Protein AF-A0A8E2EPS5-F1 (afdb_monomer)

Radius of gyration: 20.45 Å; Cα contacts (8 Å, |Δi|>4): 78; chains: 1; bounding box: 43×30×55 Å

Structure (mmCIF, N/CA/C/O backbone):
data_AF-A0A8E2EPS5-F1
#
_entry.id   AF-A0A8E2EPS5-F1
#
loop_
_atom_site.group_PDB
_atom_site.id
_atom_site.type_symbol
_atom_site.label_atom_id
_atom_site.label_alt_id
_atom_site.label_comp_id
_atom_site.label_asym_id
_atom_site.label_entity_id
_atom_site.label_seq_id
_atom_site.pdbx_PDB_ins_code
_atom_site.Cartn_x
_atom_site.Cartn_y
_atom_site.Cartn_z
_atom_site.occupancy
_atom_site.B_iso_or_equiv
_atom_site.auth_seq_id
_atom_site.auth_comp_id
_atom_site.auth_asym_id
_atom_site.auth_atom_id
_atom_site.pdbx_PDB_model_num
ATOM 1 N N . MET A 1 1 ? 17.986 17.400 -24.187 1.00 50.91 1 MET A N 1
ATOM 2 C CA . MET A 1 1 ? 16.789 18.137 -23.723 1.00 50.91 1 MET A CA 1
ATOM 3 C C . MET A 1 1 ? 15.724 17.122 -23.335 1.00 50.91 1 MET A C 1
ATOM 5 O O . MET A 1 1 ? 15.529 16.197 -24.120 1.00 50.91 1 MET A O 1
ATOM 9 N N . PRO A 1 2 ? 15.083 17.233 -22.156 1.00 65.06 2 PRO A N 1
ATOM 10 C CA . PRO A 1 2 ? 13.997 16.338 -21.763 1.00 65.06 2 PRO A CA 1
ATOM 11 C C . PRO A 1 2 ? 12.878 16.393 -22.803 1.00 65.06 2 PRO A C 1
ATOM 13 O O . PRO A 1 2 ? 12.340 17.463 -23.082 1.00 65.06 2 PRO A O 1
ATOM 16 N N . ASN A 1 3 ? 12.541 15.255 -23.403 1.00 84.69 3 ASN A N 1
ATOM 17 C CA . ASN A 1 3 ? 11.381 15.183 -24.284 1.00 84.69 3 ASN A CA 1
ATOM 18 C C . ASN A 1 3 ? 10.102 15.330 -23.437 1.00 84.69 3 ASN A C 1
ATOM 20 O O . ASN A 1 3 ? 10.069 14.858 -22.299 1.00 84.69 3 ASN A O 1
ATOM 24 N N . LYS A 1 4 ? 9.032 15.929 -23.976 1.00 86.25 4 LYS A N 1
ATOM 25 C CA . LYS A 1 4 ? 7.752 16.098 -23.252 1.00 86.25 4 LYS A CA 1
ATOM 26 C C . LYS A 1 4 ? 7.236 14.772 -22.685 1.00 86.25 4 LYS A C 1
ATOM 28 O O . LYS A 1 4 ? 6.757 14.731 -21.558 1.00 86.25 4 LYS 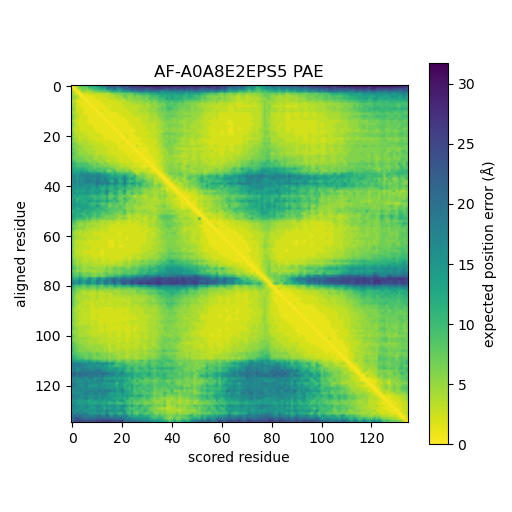A O 1
ATOM 33 N N . LEU A 1 5 ? 7.414 13.686 -23.441 1.00 85.38 5 LEU A N 1
ATOM 34 C CA . LEU A 1 5 ? 7.060 12.328 -23.025 1.00 85.38 5 LEU A CA 1
ATOM 35 C C . LEU A 1 5 ? 7.804 11.887 -21.751 1.00 85.38 5 LEU A C 1
ATOM 37 O O . LEU A 1 5 ? 7.205 11.302 -20.858 1.00 85.38 5 LEU A O 1
ATOM 41 N N . MET A 1 6 ? 9.098 12.200 -21.658 1.00 84.25 6 MET A N 1
ATOM 42 C CA . MET A 1 6 ? 9.947 11.841 -20.519 1.00 84.25 6 MET A CA 1
ATOM 43 C C . MET A 1 6 ? 9.520 12.590 -19.253 1.00 84.25 6 MET A C 1
ATOM 45 O O . MET A 1 6 ? 9.499 12.012 -18.172 1.00 84.25 6 MET A O 1
ATOM 49 N N . LEU A 1 7 ? 9.135 13.863 -19.398 1.00 88.00 7 LEU A N 1
ATOM 50 C CA . LEU A 1 7 ? 8.665 14.693 -18.289 1.00 88.00 7 LEU A CA 1
ATOM 51 C C . LEU A 1 7 ? 7.311 14.209 -17.755 1.00 88.00 7 LEU A C 1
ATOM 53 O O . LEU A 1 7 ? 7.140 14.117 -16.543 1.00 88.00 7 LEU A O 1
ATOM 57 N N . VAL A 1 8 ? 6.377 13.851 -18.644 1.00 91.12 8 VAL A N 1
ATOM 58 C CA . VAL A 1 8 ? 5.082 13.272 -18.247 1.00 91.12 8 VAL A CA 1
ATOM 59 C C . VAL A 1 8 ? 5.281 11.931 -17.549 1.00 91.12 8 VAL A C 1
ATOM 61 O O . VAL A 1 8 ? 4.743 11.740 -16.465 1.00 91.12 8 VAL A O 1
ATOM 64 N N . PHE A 1 9 ? 6.090 11.034 -18.123 1.00 89.12 9 PHE A N 1
ATOM 65 C CA . PHE A 1 9 ? 6.373 9.735 -17.514 1.00 89.12 9 PHE A CA 1
ATOM 66 C C . PHE A 1 9 ? 6.948 9.892 -16.103 1.00 89.12 9 PHE A C 1
ATOM 68 O O . PHE A 1 9 ? 6.416 9.313 -15.162 1.00 89.12 9 PHE A O 1
ATOM 75 N N . PHE A 1 10 ? 7.980 10.725 -15.941 1.00 89.25 10 PHE A N 1
ATOM 76 C CA . PHE A 1 10 ? 8.589 10.963 -14.633 1.00 89.25 10 PHE A CA 1
ATOM 77 C C . PHE A 1 10 ? 7.606 11.602 -13.644 1.00 89.25 10 PHE A C 1
ATOM 79 O O . PHE A 1 10 ? 7.553 11.200 -12.487 1.00 89.25 10 PHE A O 1
ATOM 86 N N . GLY A 1 11 ? 6.793 12.566 -14.090 1.00 92.44 11 GLY A N 1
ATOM 87 C CA . GLY A 1 11 ? 5.776 13.194 -13.245 1.00 92.44 11 GLY A CA 1
ATOM 88 C C . GLY A 1 11 ? 4.720 12.201 -12.755 1.00 92.44 11 GLY A C 1
ATOM 89 O O . GLY A 1 11 ? 4.377 12.201 -11.574 1.00 92.44 11 GLY A O 1
ATOM 90 N N . THR A 1 12 ? 4.229 11.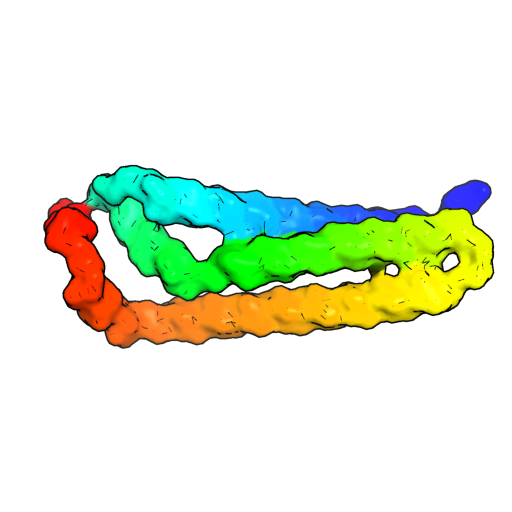322 -13.631 1.00 93.25 12 THR A N 1
ATOM 91 C CA . THR A 1 12 ? 3.267 10.277 -13.253 1.00 93.25 12 THR A CA 1
ATOM 92 C C . THR A 1 12 ? 3.894 9.220 -12.346 1.00 93.25 12 THR A C 1
ATOM 94 O O . THR A 1 12 ? 3.264 8.801 -11.380 1.00 93.25 12 THR A O 1
ATOM 97 N N . ASP A 1 13 ? 5.134 8.818 -12.611 1.00 92.50 13 ASP A N 1
ATOM 98 C CA . ASP A 1 13 ? 5.852 7.842 -11.789 1.00 92.50 13 ASP A CA 1
ATOM 99 C C . ASP A 1 13 ? 6.176 8.401 -10.390 1.00 92.50 13 ASP A C 1
ATOM 101 O O . ASP A 1 13 ? 6.028 7.715 -9.380 1.00 92.50 13 ASP A O 1
ATOM 105 N N . PHE A 1 14 ? 6.495 9.695 -10.299 1.00 94.44 14 PHE A N 1
ATOM 106 C CA . PHE A 1 14 ? 6.631 10.388 -9.021 1.00 94.44 14 PHE A CA 1
ATOM 107 C C . PHE A 1 14 ? 5.304 10.448 -8.251 1.00 94.44 14 PHE A C 1
ATOM 109 O O . PHE A 1 14 ? 5.276 10.156 -7.057 1.00 94.44 14 PHE A 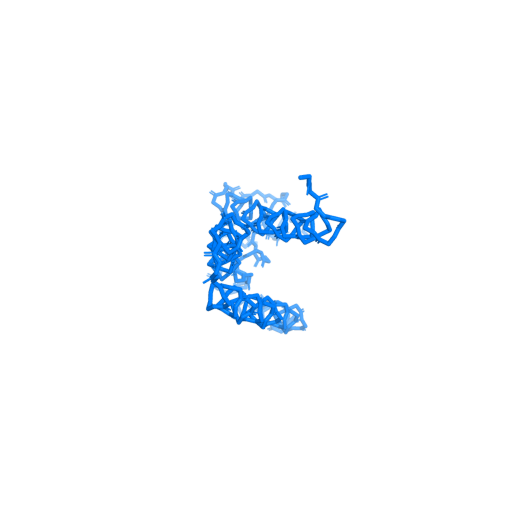O 1
ATOM 116 N N . LEU A 1 15 ? 4.187 10.761 -8.920 1.00 96.31 15 LEU A N 1
ATOM 117 C CA . LEU A 1 15 ? 2.857 10.709 -8.297 1.00 96.31 15 LEU A CA 1
ATOM 118 C C . LEU A 1 15 ? 2.525 9.301 -7.785 1.00 96.31 15 LEU A C 1
ATOM 120 O O . LEU A 1 15 ? 1.993 9.158 -6.684 1.00 96.31 15 LEU A O 1
ATOM 124 N N . PHE A 1 16 ? 2.883 8.266 -8.545 1.00 94.62 16 PHE A N 1
ATOM 125 C CA . PHE A 1 16 ? 2.735 6.877 -8.121 1.00 94.62 16 PHE A CA 1
ATOM 126 C C . PHE A 1 16 ? 3.548 6.581 -6.849 1.00 94.62 16 PHE A C 1
ATOM 128 O O . PHE A 1 16 ? 3.010 6.013 -5.897 1.00 94.62 16 PHE A O 1
ATOM 135 N N . ALA A 1 17 ? 4.794 7.056 -6.763 1.00 95.69 17 ALA A N 1
ATOM 136 C CA . ALA A 1 17 ? 5.598 6.956 -5.544 1.00 95.69 17 ALA A CA 1
ATOM 137 C C . ALA A 1 17 ? 4.985 7.729 -4.359 1.00 95.69 17 ALA A C 1
ATOM 139 O O . ALA A 1 17 ? 4.978 7.221 -3.235 1.00 95.69 17 ALA A O 1
ATOM 140 N N . CYS A 1 18 ? 4.406 8.914 -4.588 1.00 96.88 18 CYS A N 1
ATOM 141 C CA . CYS A 1 18 ? 3.670 9.651 -3.554 1.00 96.88 18 CYS A CA 1
ATOM 142 C C . CYS A 1 18 ? 2.484 8.842 -3.008 1.00 96.88 18 CYS A C 1
ATOM 144 O O . CYS A 1 18 ? 2.266 8.832 -1.795 1.00 96.88 18 CYS A O 1
ATOM 146 N N . CYS A 1 19 ? 1.752 8.117 -3.860 1.00 95.00 19 CYS A N 1
ATOM 147 C CA . CYS A 1 19 ? 0.707 7.194 -3.408 1.00 95.00 19 CYS A CA 1
ATOM 148 C C . CYS A 1 19 ? 1.275 6.067 -2.530 1.00 95.00 19 CYS A C 1
ATOM 150 O O . CYS A 1 19 ? 0.675 5.732 -1.509 1.00 95.00 19 CYS A O 1
ATOM 152 N N . GLY A 1 20 ? 2.452 5.530 -2.868 1.00 94.19 20 GLY A N 1
ATOM 153 C CA . GLY A 1 20 ? 3.192 4.608 -1.997 1.00 94.19 20 GLY A CA 1
ATOM 154 C C . GLY A 1 20 ? 3.512 5.224 -0.632 1.00 94.19 20 GLY A C 1
ATOM 155 O O . GLY A 1 20 ? 3.295 4.596 0.404 1.00 94.19 20 GLY A O 1
ATOM 156 N N . GLY A 1 21 ? 3.935 6.490 -0.611 1.00 94.69 21 GLY A N 1
ATOM 157 C CA . GLY A 1 21 ? 4.157 7.249 0.623 1.00 94.69 21 GLY A CA 1
ATOM 158 C C . GLY A 1 21 ? 2.901 7.372 1.488 1.00 94.69 21 GLY A C 1
ATOM 159 O O . GLY A 1 21 ? 2.971 7.162 2.697 1.00 94.69 21 GLY A O 1
ATOM 160 N N . LEU A 1 22 ? 1.742 7.636 0.877 1.00 94.81 22 LEU A N 1
ATOM 161 C CA . LEU A 1 22 ? 0.458 7.673 1.585 1.00 94.81 22 LEU A CA 1
ATOM 162 C C . LEU A 1 22 ? 0.082 6.304 2.173 1.00 94.81 22 LEU A C 1
ATOM 164 O O . LEU A 1 22 ? -0.395 6.246 3.305 1.00 94.81 22 LEU A O 1
ATOM 168 N N . LEU A 1 23 ? 0.327 5.209 1.444 1.00 92.38 23 LEU A N 1
ATOM 169 C CA . LEU A 1 23 ? 0.063 3.851 1.931 1.00 92.38 23 LEU A CA 1
ATOM 170 C C . LEU A 1 23 ? 0.913 3.505 3.163 1.00 92.38 23 LEU A C 1
ATOM 172 O O . LEU A 1 23 ? 0.373 2.991 4.146 1.00 92.38 23 LEU A O 1
ATOM 176 N N . ILE A 1 24 ? 2.216 3.814 3.142 1.00 93.38 24 ILE A N 1
ATOM 177 C CA . ILE A 1 24 ? 3.086 3.622 4.317 1.00 93.38 24 ILE A CA 1
ATOM 178 C C . ILE A 1 24 ? 2.647 4.536 5.456 1.00 93.38 24 ILE A C 1
ATOM 180 O O . ILE A 1 24 ? 2.484 4.063 6.578 1.00 93.38 24 ILE A O 1
ATOM 184 N N . GLY A 1 25 ? 2.422 5.822 5.175 1.00 91.81 25 GLY A N 1
ATOM 185 C CA . GLY A 1 25 ? 2.022 6.804 6.180 1.00 91.81 25 GLY A CA 1
ATOM 186 C C . GLY A 1 25 ? 0.760 6.375 6.922 1.00 91.81 25 GLY A C 1
ATOM 187 O O . GLY A 1 25 ? 0.753 6.330 8.150 1.00 91.81 25 GLY A O 1
ATOM 188 N N . PHE A 1 2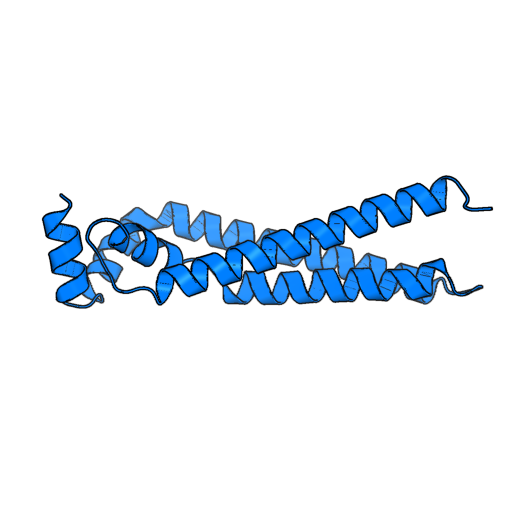6 ? -0.273 5.961 6.188 1.00 89.00 26 PHE A N 1
ATOM 189 C CA . PHE A 1 26 ? -1.491 5.424 6.786 1.00 89.00 26 PHE A CA 1
ATOM 190 C C . PHE A 1 26 ? -1.225 4.151 7.600 1.00 89.00 26 PHE A C 1
ATOM 192 O O . PHE A 1 26 ? -1.691 4.056 8.733 1.00 89.00 26 PHE A O 1
ATOM 199 N N . SER A 1 27 ? -0.461 3.197 7.058 1.00 88.69 27 SER A N 1
ATOM 200 C CA . SER A 1 27 ? -0.199 1.913 7.727 1.00 88.69 27 SER A CA 1
ATOM 201 C C . SER A 1 27 ? 0.547 2.100 9.055 1.00 88.69 27 SER A C 1
ATOM 203 O O . SER A 1 27 ? 0.125 1.549 10.068 1.00 88.69 27 SER A O 1
ATOM 205 N N . LEU A 1 28 ? 1.583 2.944 9.082 1.00 88.50 28 LEU A N 1
ATOM 206 C CA . LEU A 1 28 ? 2.359 3.246 10.291 1.00 88.50 28 LEU A CA 1
ATOM 207 C C . LEU A 1 28 ? 1.557 4.064 11.314 1.00 88.50 28 LEU A C 1
ATOM 209 O O . LEU A 1 28 ? 1.630 3.817 12.520 1.00 88.50 28 LEU A O 1
ATOM 213 N N . MET A 1 29 ? 0.764 5.039 10.856 1.00 88.38 29 MET A N 1
ATOM 214 C CA . MET A 1 29 ? -0.103 5.812 11.751 1.00 88.38 29 MET A CA 1
ATOM 215 C C . MET A 1 29 ? -1.190 4.928 12.374 1.00 88.38 29 MET A C 1
ATOM 217 O O . MET A 1 29 ? -1.454 5.025 13.569 1.00 88.38 29 MET A O 1
ATOM 221 N N . ALA A 1 30 ? -1.785 4.028 11.594 1.00 85.44 30 ALA A N 1
ATOM 222 C CA . ALA A 1 30 ? -2.764 3.065 12.082 1.00 85.44 30 ALA A CA 1
ATOM 223 C C . ALA A 1 30 ? -2.155 2.072 13.085 1.00 85.44 30 ALA A C 1
ATOM 225 O O . ALA A 1 30 ? -2.751 1.820 14.132 1.00 85.44 30 ALA A O 1
ATOM 226 N N . GLU A 1 31 ? -0.958 1.555 12.804 1.00 85.19 31 GLU A N 1
ATOM 227 C CA . GLU A 1 31 ? -0.234 0.649 13.699 1.00 85.19 31 GLU A CA 1
ATOM 228 C C . GLU A 1 31 ? 0.131 1.339 15.022 1.00 85.19 31 GLU A C 1
ATOM 230 O O . GLU A 1 31 ? -0.147 0.815 16.101 1.00 85.19 31 GLU A O 1
ATOM 235 N N . SER A 1 32 ? 0.643 2.573 14.971 1.00 84.38 32 SER A N 1
ATOM 236 C CA . SER A 1 32 ? 0.923 3.344 16.191 1.00 84.38 32 SER A CA 1
ATOM 237 C C . SER A 1 32 ? -0.345 3.651 17.003 1.00 84.38 32 SER A C 1
ATOM 239 O O . SER A 1 32 ? -0.320 3.564 18.232 1.00 84.38 32 SER A O 1
ATOM 241 N N . ALA A 1 33 ? -1.480 3.918 16.347 1.00 82.62 33 ALA A N 1
ATOM 242 C CA . ALA A 1 33 ? -2.770 4.102 17.016 1.00 82.62 33 ALA A CA 1
ATOM 243 C C . ALA A 1 33 ? -3.295 2.813 17.681 1.00 82.62 33 ALA A C 1
ATOM 245 O O . ALA A 1 33 ? -3.965 2.892 18.716 1.00 82.62 33 ALA A O 1
ATOM 246 N N . MET A 1 34 ? -2.980 1.637 17.124 1.00 78.31 34 MET A N 1
ATOM 247 C CA . MET A 1 34 ? -3.309 0.335 17.720 1.00 78.31 34 MET A CA 1
ATOM 248 C C . MET A 1 34 ? -2.476 0.015 18.964 1.00 78.31 34 MET A C 1
ATOM 250 O O . MET A 1 34 ? -2.982 -0.641 19.872 1.00 78.31 34 MET A O 1
ATOM 254 N N . HIS A 1 35 ? -1.224 0.473 19.019 1.00 78.56 35 HIS A N 1
ATOM 255 C CA . HIS A 1 35 ? -0.339 0.265 20.170 1.00 78.56 35 HIS A CA 1
ATOM 256 C C . HIS A 1 35 ? -0.505 1.307 21.285 1.00 78.56 35 HIS A C 1
ATOM 258 O O . HIS A 1 35 ? 0.030 1.125 22.379 1.00 78.56 35 HIS A O 1
ATOM 264 N N . ALA A 1 36 ? -1.244 2.391 21.038 1.00 78.62 36 ALA A N 1
ATOM 265 C CA . ALA A 1 36 ? -1.553 3.385 22.058 1.00 78.62 36 ALA A CA 1
ATOM 266 C C . ALA A 1 36 ? -2.476 2.810 23.150 1.00 78.62 36 ALA A C 1
ATOM 268 O O . ALA A 1 36 ? -3.361 2.001 22.869 1.00 78.62 36 ALA A O 1
ATOM 269 N N . SER A 1 37 ? -2.318 3.272 24.394 1.00 76.75 37 SER A N 1
ATOM 270 C CA . SER A 1 37 ? -3.162 2.832 25.511 1.00 76.75 37 SER A CA 1
ATOM 271 C C . SER A 1 37 ? -4.657 3.036 25.207 1.00 76.75 37 SER A C 1
ATOM 273 O O . SER A 1 37 ? -5.043 4.119 24.742 1.00 76.75 37 SER A O 1
ATOM 275 N N . PRO A 1 38 ? -5.511 2.025 25.460 1.00 74.69 38 PRO A N 1
ATOM 276 C CA . PRO A 1 38 ? -6.936 2.122 25.183 1.00 74.69 38 PRO A CA 1
ATOM 277 C C . PRO A 1 38 ? -7.591 3.128 26.137 1.00 74.69 38 PRO A C 1
ATOM 279 O O . PRO A 1 38 ? -7.415 3.085 27.352 1.00 74.69 38 PRO A O 1
ATOM 282 N N . THR A 1 39 ? -8.356 4.049 25.567 1.00 79.06 39 THR A N 1
ATOM 283 C CA . THR A 1 39 ? -9.132 5.097 26.236 1.00 79.06 39 THR A CA 1
ATOM 284 C C . THR A 1 39 ? -10.537 5.131 25.636 1.00 79.06 39 THR A C 1
ATOM 286 O O . THR A 1 39 ? -10.756 4.687 24.508 1.00 79.06 39 THR A O 1
ATOM 289 N N . ILE A 1 40 ? -11.505 5.721 26.342 1.00 73.44 40 ILE A N 1
ATOM 290 C CA . ILE A 1 40 ? -12.896 5.857 25.862 1.00 73.44 40 ILE A CA 1
ATOM 291 C C . ILE A 1 40 ? -12.945 6.527 24.466 1.00 73.44 40 ILE A C 1
ATOM 293 O O . ILE A 1 40 ? -13.759 6.178 23.605 1.00 73.44 40 ILE A O 1
ATOM 297 N N . ALA A 1 41 ? -12.023 7.453 24.183 1.00 75.06 41 ALA A N 1
ATOM 298 C CA . ALA A 1 41 ? -11.953 8.146 22.900 1.00 75.06 41 ALA A CA 1
ATOM 299 C C . ALA A 1 41 ? -11.517 7.226 21.741 1.00 75.06 41 ALA A C 1
ATOM 301 O O . ALA A 1 41 ? -12.167 7.238 20.693 1.00 75.06 41 ALA A O 1
ATOM 302 N N . ASN A 1 42 ? -10.483 6.396 21.929 1.00 78.81 42 ASN A N 1
ATOM 303 C CA . ASN A 1 42 ? -9.815 5.654 20.846 1.00 78.81 42 ASN A CA 1
ATOM 304 C C . ASN A 1 42 ? -10.208 4.164 20.742 1.00 78.81 42 ASN A C 1
ATOM 306 O O . ASN A 1 42 ? -9.946 3.544 19.713 1.00 78.81 42 ASN A O 1
ATOM 310 N N . VAL A 1 43 ? -10.876 3.594 21.752 1.00 78.06 43 VAL A N 1
ATOM 311 C CA . VAL A 1 43 ? -11.117 2.142 21.842 1.00 78.06 43 VAL A CA 1
ATOM 312 C C . VAL A 1 43 ? -11.919 1.578 20.656 1.00 78.06 43 VAL A C 1
ATOM 314 O O . VAL A 1 43 ? -11.601 0.514 20.131 1.00 78.06 43 VAL A O 1
ATOM 317 N N . ALA A 1 44 ? -12.906 2.327 20.153 1.00 75.25 44 ALA A N 1
ATOM 318 C CA . ALA A 1 44 ? -13.688 1.931 18.978 1.00 75.25 44 ALA A CA 1
ATOM 319 C C . ALA A 1 44 ? -12.852 1.956 17.686 1.00 75.25 44 ALA A C 1
ATOM 321 O O . ALA A 1 44 ? -12.988 1.080 16.835 1.00 75.25 44 ALA A O 1
ATOM 322 N N . GLN A 1 45 ? -11.956 2.938 17.551 1.00 77.19 45 GLN A N 1
ATOM 323 C CA . GLN A 1 45 ? -11.060 3.046 16.402 1.00 77.19 45 GLN A CA 1
ATOM 324 C C . GLN A 1 45 ? -10.036 1.907 16.405 1.00 77.19 45 GLN A C 1
ATOM 326 O O . GLN A 1 45 ? -9.800 1.305 15.362 1.00 77.19 45 GLN A O 1
ATOM 331 N N . GLN A 1 46 ? -9.480 1.558 17.568 1.00 79.12 46 GLN A N 1
ATOM 332 C CA . GLN A 1 46 ? -8.552 0.431 17.701 1.00 79.12 46 GLN A CA 1
ATOM 333 C C . GLN A 1 46 ? -9.196 -0.899 17.289 1.00 79.12 46 GLN A C 1
ATOM 335 O O . GLN A 1 46 ? -8.574 -1.679 16.570 1.00 79.12 46 GLN A O 1
ATOM 340 N N . LEU A 1 47 ? -10.455 -1.134 17.675 1.00 76.00 47 LEU A N 1
ATOM 341 C CA . LEU A 1 47 ? -11.188 -2.352 17.314 1.00 76.00 47 LEU A CA 1
ATOM 342 C C . LEU A 1 47 ? -11.416 -2.487 15.797 1.00 76.00 47 LEU A C 1
ATOM 344 O O . LEU A 1 47 ? -11.383 -3.593 15.257 1.00 76.00 47 LEU A O 1
ATOM 348 N N . LEU A 1 48 ? -11.643 -1.367 15.105 1.00 78.00 48 LEU A N 1
ATOM 349 C CA . LEU A 1 48 ? -11.789 -1.340 13.647 1.00 78.00 48 LEU A CA 1
ATOM 350 C C . LEU A 1 48 ? -10.435 -1.493 12.943 1.00 78.00 48 LEU A C 1
ATOM 352 O O . LEU A 1 48 ? -10.319 -2.279 12.006 1.00 78.00 48 LEU A O 1
ATOM 356 N N . LEU A 1 49 ? -9.397 -0.800 13.424 1.00 80.12 49 LEU A N 1
ATOM 357 C CA . LEU A 1 49 ? -8.045 -0.867 12.859 1.00 80.12 49 LEU A CA 1
ATOM 358 C C . LEU A 1 49 ? -7.437 -2.273 12.947 1.00 80.12 49 LEU A C 1
ATOM 360 O O . LEU A 1 49 ? -6.749 -2.681 12.014 1.00 80.12 49 LEU A O 1
ATOM 364 N N . LYS A 1 50 ? -7.757 -3.049 13.993 1.00 76.38 50 LYS A N 1
ATOM 365 C CA . LYS A 1 50 ? -7.354 -4.464 14.118 1.00 76.38 50 LYS A CA 1
ATOM 366 C C . LYS A 1 50 ? -7.820 -5.349 12.958 1.00 76.38 50 LYS A C 1
ATOM 368 O O . LYS A 1 50 ? -7.223 -6.393 12.717 1.00 76.38 50 LYS A O 1
ATOM 373 N N . GLN A 1 51 ? -8.889 -4.965 12.264 1.00 77.56 51 GLN A N 1
ATOM 374 C CA . GLN A 1 51 ? -9.440 -5.736 11.149 1.00 77.56 51 GLN A CA 1
ATOM 375 C C . GLN A 1 51 ? -8.874 -5.291 9.790 1.00 77.56 51 GLN A C 1
ATOM 377 O O . GLN A 1 51 ? -9.130 -5.935 8.770 1.00 77.56 51 GLN A O 1
ATOM 382 N N . CYS A 1 52 ? -8.111 -4.194 9.755 1.00 81.88 52 CYS A N 1
ATOM 383 C CA . CYS A 1 52 ? -7.492 -3.691 8.538 1.00 81.88 52 CYS A CA 1
ATOM 384 C C . CYS A 1 52 ? -6.208 -4.477 8.214 1.00 81.88 52 CYS A C 1
ATOM 386 O O . CYS A 1 52 ? -5.390 -4.714 9.103 1.00 81.88 52 CYS A O 1
ATOM 388 N N . PRO A 1 53 ? -5.956 -4.824 6.938 1.00 84.75 53 PRO A N 1
ATOM 389 C CA . PRO A 1 53 ? -4.730 -5.497 6.513 1.00 84.75 53 PRO A CA 1
ATOM 390 C C . PRO A 1 53 ? -3.541 -4.516 6.445 1.00 84.75 53 PRO A C 1
ATOM 392 O O . PRO A 1 53 ? -2.986 -4.270 5.372 1.00 84.75 53 PRO A O 1
ATOM 395 N N . LEU A 1 54 ? -3.140 -3.943 7.588 1.00 85.00 54 LEU A N 1
ATOM 396 C CA . LEU A 1 54 ? -2.091 -2.912 7.684 1.00 85.00 54 LEU A CA 1
ATOM 397 C C . LEU A 1 54 ? -0.736 -3.409 7.162 1.00 85.00 54 LEU A C 1
ATOM 399 O O . LEU A 1 54 ? -0.092 -2.734 6.360 1.00 85.00 54 LEU A O 1
ATOM 403 N N . THR A 1 55 ? -0.344 -4.634 7.522 1.00 87.19 55 THR A N 1
ATOM 404 C CA . THR A 1 55 ? 0.875 -5.272 6.999 1.00 87.19 55 THR A CA 1
ATOM 405 C C . THR A 1 55 ? 0.822 -5.429 5.478 1.00 87.19 55 THR A C 1
ATOM 407 O O . THR A 1 55 ? 1.818 -5.207 4.796 1.00 87.19 55 THR A O 1
ATOM 410 N N . GLY A 1 56 ? -0.352 -5.757 4.925 1.00 89.62 56 GLY A N 1
ATOM 411 C CA . GLY A 1 56 ? -0.554 -5.839 3.478 1.00 89.62 56 GLY A CA 1
ATOM 412 C C . GLY A 1 56 ? -0.388 -4.481 2.791 1.00 89.62 56 GLY A C 1
ATOM 413 O O . GLY A 1 56 ? 0.251 -4.401 1.743 1.00 89.62 56 GLY A O 1
ATOM 414 N N . GLY A 1 57 ? -0.898 -3.411 3.410 1.00 90.50 57 GLY A N 1
ATOM 415 C CA . GLY A 1 57 ? -0.699 -2.030 2.958 1.00 90.50 57 GLY A CA 1
ATOM 416 C C . GLY A 1 57 ? 0.776 -1.625 2.911 1.00 90.50 57 GLY A C 1
ATOM 417 O O . GLY A 1 57 ? 1.234 -1.101 1.893 1.00 90.50 57 GLY A O 1
ATOM 418 N N . LEU A 1 58 ? 1.537 -1.944 3.963 1.00 92.00 58 LEU A N 1
ATOM 419 C CA . LEU A 1 58 ? 2.981 -1.700 4.026 1.00 92.00 58 LEU A CA 1
ATOM 420 C C . LEU A 1 58 ? 3.740 -2.452 2.921 1.00 92.00 58 LEU A C 1
ATOM 422 O O . LEU A 1 58 ? 4.544 -1.855 2.205 1.00 92.00 58 LEU A O 1
ATOM 426 N N . VAL A 1 59 ? 3.457 -3.747 2.748 1.00 93.94 59 VAL A N 1
ATOM 427 C CA . VAL A 1 59 ? 4.089 -4.587 1.715 1.00 93.94 59 VAL A CA 1
ATOM 428 C C . VAL A 1 59 ? 3.813 -4.040 0.315 1.00 93.94 59 VAL A C 1
ATOM 430 O O . VAL A 1 59 ? 4.737 -3.897 -0.487 1.00 93.94 59 VAL A O 1
ATOM 433 N N . ASN A 1 60 ? 2.563 -3.677 0.025 1.00 94.56 60 ASN A N 1
ATOM 434 C CA . ASN A 1 60 ? 2.195 -3.093 -1.261 1.00 94.56 60 ASN A CA 1
ATOM 435 C C . ASN A 1 60 ? 2.959 -1.789 -1.537 1.00 94.56 60 ASN A C 1
ATOM 437 O O . ASN A 1 60 ? 3.449 -1.567 -2.643 1.00 94.56 60 ASN A O 1
ATOM 441 N N . ALA A 1 61 ? 3.122 -0.946 -0.521 1.00 94.00 61 ALA A N 1
ATOM 442 C CA . ALA A 1 61 ? 3.847 0.303 -0.672 1.00 94.00 61 ALA A CA 1
ATOM 443 C C . ALA A 1 61 ? 5.350 0.104 -0.929 1.00 94.00 61 ALA A C 1
ATOM 445 O O . ALA A 1 61 ? 5.931 0.829 -1.736 1.00 94.00 61 ALA A O 1
ATOM 446 N N . ILE A 1 62 ? 5.975 -0.910 -0.319 1.00 94.56 62 ILE A N 1
ATOM 447 C CA . ILE A 1 62 ? 7.360 -1.296 -0.638 1.00 94.56 62 ILE A CA 1
ATOM 448 C C . ILE A 1 62 ? 7.481 -1.648 -2.127 1.00 94.56 62 ILE A C 1
ATOM 450 O O . ILE A 1 62 ? 8.400 -1.171 -2.795 1.00 94.56 62 ILE A O 1
ATOM 454 N N . PHE A 1 63 ? 6.533 -2.413 -2.679 1.00 95.94 63 PHE A N 1
ATOM 455 C CA . PHE A 1 63 ? 6.524 -2.717 -4.112 1.00 95.94 63 PHE A CA 1
ATOM 456 C C . PHE A 1 63 ? 6.374 -1.464 -4.983 1.00 95.94 63 PHE A C 1
ATOM 458 O O . PHE A 1 63 ? 7.061 -1.357 -6.000 1.00 95.94 63 PHE A O 1
ATOM 465 N N . VAL A 1 64 ? 5.549 -0.494 -4.579 1.00 95.94 64 VAL A N 1
ATOM 466 C CA . VAL A 1 64 ? 5.417 0.800 -5.276 1.00 95.94 64 VAL A CA 1
ATOM 467 C C . VAL A 1 64 ? 6.764 1.532 -5.335 1.00 95.94 64 VAL A C 1
ATOM 469 O O . VAL A 1 64 ? 7.176 1.966 -6.411 1.00 95.94 64 VAL A O 1
ATOM 472 N N . PHE A 1 65 ? 7.500 1.606 -4.222 1.00 95.69 65 PHE A N 1
ATOM 473 C CA . PHE A 1 65 ? 8.824 2.241 -4.201 1.00 95.69 65 PHE A CA 1
ATOM 474 C C . PHE A 1 65 ? 9.865 1.481 -5.024 1.00 95.69 65 PHE A C 1
ATOM 476 O O . PHE A 1 65 ? 10.636 2.106 -5.749 1.00 95.69 65 PHE A O 1
ATOM 483 N N . ILE A 1 66 ? 9.873 0.146 -4.974 1.00 94.69 66 ILE A N 1
A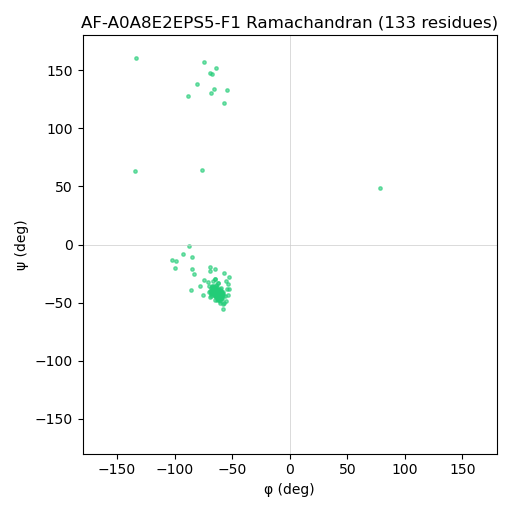TOM 484 C CA . ILE A 1 66 ? 10.749 -0.669 -5.832 1.00 94.69 66 ILE A CA 1
ATOM 485 C C . ILE A 1 66 ? 10.440 -0.401 -7.308 1.00 94.69 66 ILE A C 1
ATOM 487 O O . ILE A 1 66 ? 11.359 -0.232 -8.104 1.00 94.69 66 ILE A O 1
ATOM 491 N N . THR A 1 67 ? 9.159 -0.314 -7.668 1.00 94.06 67 THR A N 1
ATOM 492 C CA . THR A 1 67 ? 8.711 -0.021 -9.037 1.00 94.06 67 THR A CA 1
ATOM 493 C C . THR A 1 67 ? 9.187 1.347 -9.515 1.00 94.06 67 THR A C 1
ATOM 495 O O . THR A 1 67 ? 9.698 1.451 -10.630 1.00 94.06 67 THR A O 1
ATOM 498 N N . PHE A 1 68 ? 9.090 2.364 -8.657 1.00 93.31 68 PHE A N 1
ATOM 499 C CA . PHE A 1 68 ? 9.635 3.697 -8.917 1.00 93.31 68 PHE A CA 1
ATOM 500 C C . PHE A 1 68 ? 11.162 3.660 -9.093 1.00 93.31 68 PHE A C 1
ATOM 502 O O . PHE A 1 68 ? 11.698 4.180 -10.066 1.00 93.31 68 PHE A O 1
ATOM 509 N N . LEU A 1 69 ? 11.895 2.975 -8.209 1.00 92.06 69 LEU A N 1
ATOM 510 C CA . LEU A 1 69 ? 13.352 2.845 -8.342 1.00 92.06 69 LEU A CA 1
ATOM 511 C C . LEU A 1 69 ? 13.759 2.119 -9.630 1.00 92.06 69 LEU A C 1
ATOM 513 O O . LEU A 1 69 ? 14.787 2.453 -10.216 1.00 92.06 69 LEU A O 1
ATOM 517 N N . LEU A 1 70 ? 12.949 1.162 -10.093 1.00 90.31 70 LEU A N 1
ATOM 518 C CA . LEU A 1 70 ? 13.153 0.437 -11.348 1.00 90.31 70 LEU A CA 1
ATOM 519 C C . LEU A 1 70 ? 12.935 1.324 -12.589 1.00 90.31 70 LEU A C 1
ATOM 521 O O . LEU A 1 70 ? 13.475 1.028 -13.658 1.00 90.31 70 LEU A O 1
ATOM 525 N N . SER A 1 71 ? 12.170 2.412 -12.459 1.00 88.50 71 SER A N 1
ATOM 526 C CA . SER A 1 71 ? 11.914 3.363 -13.545 1.00 88.50 71 SER A CA 1
ATOM 527 C C . SER A 1 71 ? 13.128 4.260 -13.831 1.00 88.50 71 SER A C 1
ATOM 529 O O . SER A 1 71 ? 13.365 4.623 -14.984 1.00 88.50 71 SER A O 1
ATOM 531 N N . LEU A 1 72 ? 13.946 4.561 -12.813 1.00 86.94 72 LEU A N 1
ATOM 532 C CA . LEU A 1 72 ? 15.143 5.399 -12.941 1.00 86.94 72 LEU A CA 1
ATOM 533 C C . LEU A 1 72 ? 16.136 4.838 -13.977 1.00 86.94 72 LEU A C 1
ATOM 535 O O . LEU A 1 72 ? 16.455 5.545 -14.937 1.00 86.94 72 LEU A O 1
ATOM 539 N N . PRO A 1 73 ? 16.601 3.574 -13.883 1.00 82.94 73 PRO A N 1
ATOM 540 C CA . PRO A 1 73 ? 17.474 3.020 -14.906 1.00 82.94 73 PRO A CA 1
ATOM 541 C C . PRO A 1 73 ? 16.774 2.882 -16.266 1.00 82.94 73 PRO A C 1
ATOM 543 O O . PRO A 1 73 ? 17.430 3.025 -17.297 1.00 82.94 73 PRO A O 1
ATOM 546 N N . ALA A 1 74 ? 15.452 2.666 -16.296 1.00 79.81 74 ALA A N 1
ATOM 547 C CA . ALA A 1 74 ? 14.681 2.623 -17.541 1.00 79.81 74 ALA A CA 1
ATOM 548 C C . ALA A 1 74 ? 14.659 3.976 -18.282 1.00 79.81 74 ALA A C 1
ATOM 550 O O . ALA A 1 74 ? 14.573 3.994 -19.510 1.00 79.81 74 ALA A O 1
ATOM 551 N N . LEU A 1 75 ? 14.746 5.093 -17.550 1.00 78.12 75 LEU A N 1
ATOM 552 C CA . LEU A 1 75 ? 14.759 6.452 -18.097 1.00 78.12 75 LEU A CA 1
ATOM 553 C C . LEU A 1 75 ? 16.152 6.935 -18.506 1.00 78.12 75 LEU A C 1
ATOM 555 O O . LEU A 1 75 ? 16.281 7.635 -19.510 1.00 78.12 75 LEU A O 1
ATOM 559 N N . PHE A 1 76 ? 17.179 6.601 -17.720 1.00 77.00 76 PHE A N 1
ATOM 560 C CA . PHE A 1 76 ? 18.511 7.195 -17.874 1.00 77.00 76 PHE A CA 1
ATOM 561 C C . PHE A 1 76 ? 19.515 6.323 -18.642 1.00 77.00 76 PHE A C 1
ATOM 563 O O . PHE A 1 76 ? 20.486 6.873 -19.163 1.00 77.00 76 PHE A O 1
ATOM 570 N N . LEU A 1 77 ? 19.311 5.002 -18.763 1.00 76.50 77 LEU A N 1
ATOM 571 C CA . LEU A 1 77 ? 20.209 4.157 -19.562 1.00 76.50 77 LEU A CA 1
ATOM 572 C C . LEU A 1 77 ? 19.772 4.078 -21.039 1.00 76.50 77 LEU A C 1
ATOM 574 O O . LEU A 1 77 ? 18.632 3.699 -21.326 1.00 76.50 77 LEU A O 1
ATOM 578 N N . PRO A 1 78 ? 20.676 4.350 -22.001 1.00 56.06 78 PRO A N 1
ATOM 579 C CA . PRO A 1 78 ? 20.398 4.118 -23.413 1.00 56.06 78 PRO A CA 1
ATOM 580 C C . PRO A 1 78 ? 20.232 2.611 -23.679 1.00 56.06 78 PRO A C 1
ATOM 582 O O . PRO A 1 78 ? 21.054 1.806 -23.251 1.00 56.06 78 PRO A O 1
ATOM 585 N N . GLN A 1 79 ? 19.179 2.243 -24.424 1.00 60.59 79 GLN A N 1
ATOM 586 C CA . GLN A 1 79 ? 18.912 0.889 -24.946 1.00 60.59 79 GLN A CA 1
ATOM 587 C C . GLN A 1 79 ? 18.332 -0.164 -23.968 1.00 60.59 79 GLN A C 1
ATOM 589 O O . GLN A 1 79 ? 18.797 -1.297 -23.959 1.00 60.59 79 GLN A O 1
ATOM 594 N N . ASN A 1 80 ? 17.272 0.128 -23.195 1.00 65.38 80 ASN A N 1
ATOM 595 C CA . ASN A 1 80 ? 16.743 -0.848 -22.218 1.00 65.38 80 ASN A CA 1
ATOM 596 C C . ASN A 1 80 ? 15.208 -1.030 -22.184 1.00 65.38 80 ASN A C 1
ATOM 598 O O . ASN A 1 80 ? 14.548 -0.859 -21.160 1.00 65.38 80 ASN A O 1
ATOM 602 N N . ARG A 1 81 ? 14.632 -1.520 -23.297 1.00 76.06 81 ARG A N 1
ATOM 603 C CA . ARG A 1 81 ? 13.216 -1.964 -23.379 1.00 76.06 81 ARG A CA 1
ATOM 604 C C . ARG A 1 81 ? 12.817 -2.980 -22.295 1.00 76.06 81 ARG A C 1
ATOM 606 O O . ARG A 1 81 ? 11.649 -3.036 -21.918 1.00 76.06 81 ARG A O 1
ATOM 613 N N . GLY A 1 82 ? 13.769 -3.779 -21.805 1.00 84.88 82 GLY A N 1
ATOM 614 C CA . GLY A 1 82 ? 13.536 -4.769 -20.751 1.00 84.88 82 GLY A CA 1
ATOM 615 C C . GLY A 1 82 ? 13.153 -4.143 -19.410 1.00 84.88 82 GLY A C 1
ATOM 616 O O . GLY A 1 82 ? 12.190 -4.588 -18.792 1.00 84.88 82 GLY A O 1
ATOM 617 N N . TRP A 1 83 ? 13.837 -3.070 -19.005 1.00 85.69 83 TRP A N 1
ATOM 618 C CA . TRP A 1 83 ? 13.572 -2.370 -17.743 1.00 85.69 83 TRP A CA 1
ATOM 619 C C . TRP A 1 83 ? 12.199 -1.703 -17.740 1.00 85.69 83 TRP A C 1
ATOM 621 O O . TRP A 1 83 ? 11.449 -1.849 -16.780 1.00 85.69 83 TRP A O 1
ATOM 631 N N . LEU A 1 84 ? 11.821 -1.071 -18.855 1.00 85.94 84 LEU A N 1
ATOM 632 C CA . LEU A 1 84 ? 10.492 -0.479 -19.010 1.00 85.94 84 LEU A CA 1
ATOM 633 C C . LEU A 1 84 ? 9.382 -1.543 -18.960 1.00 85.94 84 LEU A C 1
ATOM 635 O O . LEU A 1 84 ? 8.340 -1.333 -18.349 1.00 85.94 84 LEU A O 1
ATOM 639 N N . ARG A 1 85 ? 9.608 -2.716 -19.568 1.00 89.81 85 ARG A N 1
ATOM 640 C CA . ARG A 1 85 ? 8.647 -3.827 -19.520 1.00 89.81 85 ARG A CA 1
ATOM 641 C C . ARG A 1 85 ? 8.526 -4.409 -18.112 1.00 89.81 85 ARG A C 1
ATOM 643 O O . ARG A 1 85 ? 7.413 -4.700 -17.686 1.00 89.81 85 ARG A O 1
ATOM 650 N N . ALA A 1 86 ? 9.643 -4.572 -17.405 1.00 90.69 86 ALA A N 1
ATOM 651 C CA . ALA A 1 86 ? 9.651 -5.040 -16.022 1.00 90.69 86 ALA A CA 1
ATOM 652 C C . ALA A 1 86 ? 8.914 -4.059 -15.098 1.00 90.69 86 ALA A C 1
ATOM 654 O O . ALA A 1 86 ? 8.037 -4.481 -14.348 1.00 90.69 86 ALA A O 1
ATOM 655 N N . GLN A 1 87 ? 9.194 -2.758 -15.223 1.00 92.00 87 GLN A N 1
ATOM 656 C CA . GLN A 1 87 ? 8.500 -1.706 -14.478 1.00 92.00 87 GLN A CA 1
ATOM 657 C C . GLN A 1 87 ? 6.998 -1.714 -14.786 1.00 92.00 87 GLN A C 1
ATOM 659 O O . GLN A 1 87 ? 6.196 -1.745 -13.859 1.00 92.00 87 GLN A O 1
ATOM 664 N N . GLY A 1 88 ? 6.604 -1.811 -16.059 1.00 91.12 88 GLY A N 1
ATOM 665 C CA . GLY A 1 88 ? 5.194 -1.906 -16.449 1.00 91.12 88 GLY A CA 1
ATOM 666 C C . GLY A 1 88 ? 4.462 -3.112 -15.842 1.00 91.12 88 GLY A C 1
ATOM 667 O O . GLY A 1 88 ? 3.354 -2.960 -15.332 1.00 91.12 88 GLY A O 1
ATOM 668 N N . TRP A 1 89 ? 5.079 -4.299 -15.830 1.00 95.31 89 TRP A N 1
ATOM 669 C CA . TRP A 1 89 ? 4.500 -5.477 -15.164 1.00 95.31 89 TRP A CA 1
ATOM 670 C C . TRP A 1 89 ? 4.386 -5.300 -13.650 1.00 95.31 89 TRP 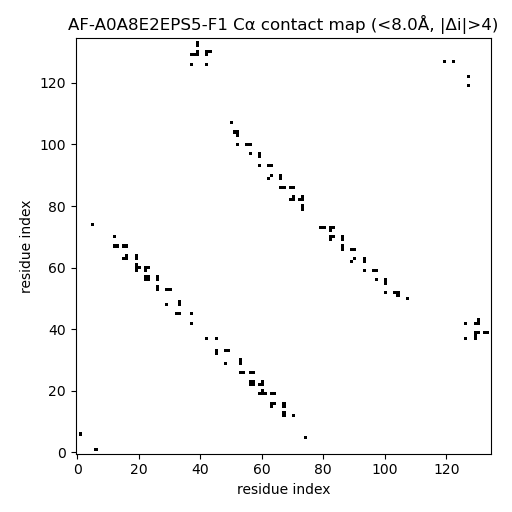A C 1
ATOM 672 O O . TRP A 1 89 ? 3.394 -5.727 -13.058 1.00 95.31 89 TRP A O 1
ATOM 682 N N . LEU A 1 90 ? 5.369 -4.650 -13.030 1.00 94.31 90 LEU A N 1
ATOM 683 C CA . LEU A 1 90 ? 5.360 -4.406 -11.593 1.00 94.31 90 LEU A CA 1
ATOM 684 C C . LEU A 1 90 ? 4.285 -3.377 -11.200 1.00 94.31 90 LEU A C 1
ATOM 686 O O . LEU A 1 90 ? 3.597 -3.580 -10.203 1.00 94.31 90 LEU A O 1
ATOM 690 N N . VAL A 1 91 ? 4.029 -2.360 -12.034 1.00 95.31 91 VAL A N 1
ATOM 691 C CA . VAL A 1 91 ? 2.882 -1.446 -11.862 1.00 95.31 91 VAL A CA 1
ATOM 692 C C . VAL A 1 91 ? 1.557 -2.213 -11.898 1.00 95.31 91 VAL A C 1
ATOM 694 O O . VAL A 1 91 ? 0.706 -2.005 -11.034 1.00 95.31 91 VAL A O 1
ATOM 697 N N . VAL A 1 92 ? 1.374 -3.126 -12.861 1.00 96.38 92 VAL A N 1
ATOM 698 C CA . VAL A 1 92 ? 0.154 -3.956 -12.949 1.00 96.38 92 VAL A CA 1
ATOM 699 C C . VAL A 1 92 ? -0.001 -4.839 -11.708 1.00 96.38 92 VAL A C 1
ATOM 701 O O . VAL A 1 92 ? -1.106 -4.970 -11.172 1.00 96.38 92 VAL A O 1
ATOM 704 N N . PHE A 1 93 ? 1.100 -5.406 -11.214 1.00 96.50 93 PHE A N 1
ATOM 705 C CA . PHE A 1 93 ? 1.114 -6.158 -9.963 1.00 96.50 93 PHE A CA 1
ATOM 706 C C . PHE A 1 93 ? 0.692 -5.286 -8.768 1.00 96.50 93 PHE A C 1
ATOM 708 O O . PHE A 1 93 ? -0.236 -5.663 -8.054 1.00 96.50 93 PHE A O 1
ATOM 715 N N . CYS A 1 94 ? 1.279 -4.096 -8.592 1.00 95.94 94 CYS A N 1
ATOM 716 C CA . CYS A 1 94 ? 0.898 -3.147 -7.538 1.00 95.94 94 CYS A CA 1
ATOM 717 C C . CYS A 1 94 ? -0.577 -2.732 -7.631 1.00 95.94 94 CYS A C 1
ATOM 719 O O . CYS A 1 94 ? -1.270 -2.669 -6.615 1.00 95.94 94 CYS A O 1
ATOM 721 N N . ALA A 1 95 ? -1.088 -2.479 -8.837 1.00 95.56 95 ALA A N 1
ATOM 722 C CA . ALA A 1 95 ? -2.492 -2.133 -9.044 1.00 95.56 95 ALA A CA 1
ATOM 723 C C . ALA A 1 95 ? -3.420 -3.282 -8.618 1.00 95.56 95 ALA A C 1
ATOM 725 O O . ALA A 1 95 ? -4.390 -3.066 -7.892 1.00 95.56 95 ALA A O 1
ATOM 726 N N . THR A 1 96 ? -3.077 -4.513 -9.004 1.00 97.25 96 THR A N 1
ATOM 727 C CA . THR A 1 96 ? -3.838 -5.716 -8.636 1.00 97.25 96 THR A CA 1
ATOM 728 C C . THR A 1 96 ? -3.796 -5.959 -7.128 1.00 97.25 96 THR A C 1
ATOM 730 O O . THR A 1 96 ? -4.829 -6.212 -6.515 1.00 97.25 96 THR A O 1
ATOM 733 N N . PHE A 1 97 ? -2.625 -5.822 -6.504 1.00 95.19 97 PHE A N 1
ATOM 734 C CA . PHE A 1 97 ? -2.462 -5.963 -5.057 1.00 95.19 97 PHE A CA 1
ATOM 735 C C . PHE A 1 97 ? -3.300 -4.918 -4.309 1.00 95.19 97 PHE A C 1
ATOM 737 O O . PHE A 1 97 ? -4.051 -5.255 -3.393 1.00 95.19 97 PHE A O 1
ATOM 744 N N . THR A 1 98 ? -3.228 -3.653 -4.732 1.00 94.56 98 THR A N 1
ATOM 745 C CA . THR A 1 98 ? -4.018 -2.556 -4.149 1.00 94.56 98 THR A CA 1
ATOM 746 C C . THR A 1 98 ? -5.515 -2.836 -4.257 1.00 94.56 98 THR A C 1
ATOM 748 O O . THR A 1 98 ? -6.253 -2.627 -3.294 1.00 94.56 98 THR A O 1
ATOM 751 N N . LEU A 1 99 ? -5.965 -3.357 -5.402 1.00 96.00 99 LEU A N 1
ATOM 752 C CA . LEU A 1 99 ? -7.356 -3.752 -5.603 1.00 96.00 99 LEU A CA 1
ATOM 753 C C . LEU A 1 99 ? -7.770 -4.862 -4.629 1.00 96.00 99 LEU A C 1
ATOM 755 O O . LEU A 1 99 ? -8.818 -4.748 -3.998 1.00 96.00 99 LEU A O 1
ATOM 759 N N . VAL A 1 100 ? -6.943 -5.898 -4.457 1.00 95.31 100 VAL A N 1
ATOM 760 C CA . VAL A 1 100 ? -7.207 -6.989 -3.501 1.00 95.31 100 VAL A CA 1
ATOM 761 C C . VAL A 1 100 ? -7.328 -6.456 -2.072 1.00 95.31 100 VAL A C 1
ATOM 763 O O . VAL A 1 100 ? -8.271 -6.823 -1.372 1.00 95.31 100 VAL A O 1
ATOM 766 N N . LEU A 1 101 ? -6.437 -5.552 -1.646 1.00 93.06 101 LEU A N 1
ATOM 767 C CA . LEU A 1 101 ? -6.535 -4.907 -0.330 1.00 93.06 101 LEU A CA 1
ATOM 768 C C . LEU A 1 101 ? -7.835 -4.110 -0.178 1.00 93.06 101 LEU A C 1
ATOM 770 O O . LEU A 1 101 ? -8.507 -4.228 0.845 1.00 93.06 101 LEU A O 1
ATOM 774 N N . GLY A 1 102 ? -8.209 -3.331 -1.196 1.00 91.62 102 GLY A N 1
ATOM 775 C CA . GLY A 1 102 ? -9.451 -2.558 -1.193 1.00 91.62 102 GLY A CA 1
ATOM 776 C C . GLY A 1 102 ? -10.690 -3.448 -1.083 1.00 91.62 102 GLY A C 1
ATOM 777 O O . GLY A 1 102 ? -11.577 -3.177 -0.276 1.00 91.62 102 GLY A O 1
ATOM 778 N N . VAL A 1 103 ? -10.720 -4.552 -1.832 1.00 94.06 103 VAL A N 1
ATOM 779 C CA . VAL A 1 103 ? -11.801 -5.545 -1.773 1.00 94.06 103 VAL A CA 1
ATOM 780 C C . VAL A 1 103 ? -11.851 -6.231 -0.405 1.00 94.06 103 VAL A C 1
ATOM 782 O O . VAL A 1 103 ? -12.934 -6.382 0.157 1.00 94.06 103 VAL A O 1
ATOM 785 N N . ALA A 1 104 ? -10.705 -6.597 0.176 1.00 90.25 104 ALA A N 1
ATOM 786 C CA . ALA A 1 104 ? -10.654 -7.194 1.511 1.00 90.25 104 ALA A CA 1
ATOM 787 C C . ALA A 1 104 ? -11.208 -6.241 2.583 1.00 90.25 104 ALA A C 1
ATOM 789 O O . ALA A 1 104 ? -12.079 -6.630 3.361 1.00 90.25 104 ALA A O 1
ATOM 790 N N . ILE A 1 105 ? -10.770 -4.976 2.578 1.00 89.06 105 ILE A N 1
ATOM 791 C CA . ILE A 1 105 ? -11.277 -3.942 3.496 1.00 89.06 105 ILE A CA 1
ATOM 792 C C . ILE A 1 105 ? -12.786 -3.751 3.310 1.00 89.06 105 ILE A C 1
ATOM 794 O O . ILE A 1 105 ? -13.526 -3.680 4.294 1.00 89.06 105 ILE A O 1
ATOM 798 N N . TRP A 1 106 ? -13.259 -3.711 2.063 1.00 90.31 106 TRP A N 1
ATOM 799 C CA . TRP A 1 106 ? -14.683 -3.601 1.755 1.00 90.31 106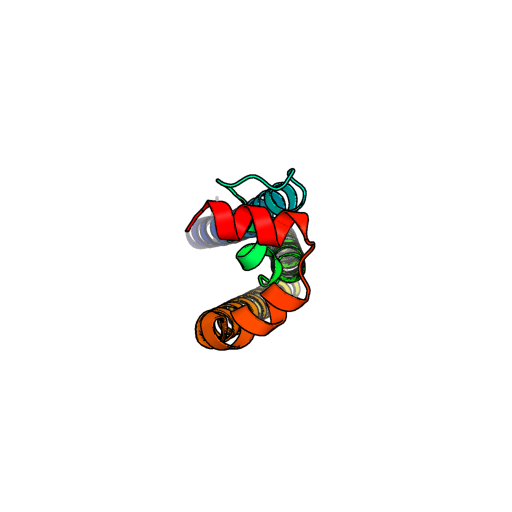 TRP A CA 1
ATOM 800 C C . TRP A 1 106 ? -15.480 -4.750 2.377 1.00 90.31 106 TRP A C 1
ATOM 802 O O . TRP A 1 106 ? -16.468 -4.507 3.074 1.00 90.31 106 TRP A O 1
ATOM 812 N N . PHE A 1 107 ? -15.068 -6.001 2.156 1.00 88.75 107 PHE A N 1
A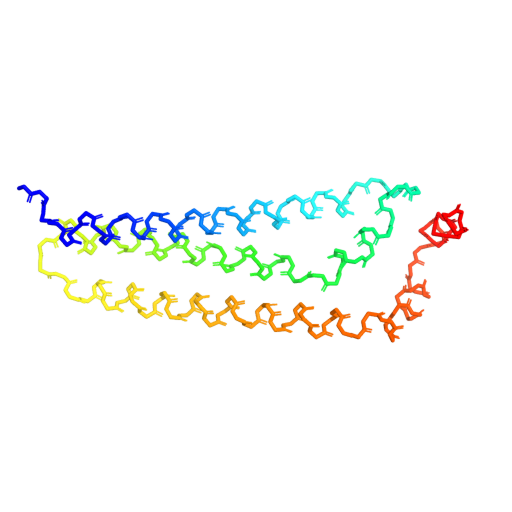TOM 813 C CA . PHE A 1 107 ? -15.770 -7.165 2.703 1.00 88.75 107 PHE A CA 1
ATOM 814 C C . PHE A 1 107 ? -15.806 -7.149 4.233 1.00 88.75 107 PHE A C 1
ATOM 816 O O . PHE A 1 107 ? -16.876 -7.339 4.816 1.00 88.75 107 PHE A O 1
ATOM 823 N N . THR A 1 108 ? -14.680 -6.844 4.878 1.00 84.44 108 THR A N 1
ATOM 824 C CA . THR A 1 108 ? -14.603 -6.678 6.337 1.00 84.44 108 THR A CA 1
ATOM 825 C C . THR A 1 108 ? -15.552 -5.584 6.834 1.00 84.44 108 THR A C 1
ATOM 827 O O . THR A 1 108 ? -16.256 -5.767 7.830 1.00 84.44 108 THR A O 1
ATOM 830 N N . THR A 1 109 ? -15.651 -4.471 6.103 1.00 84.94 109 THR A N 1
ATOM 831 C CA . THR A 1 109 ? -16.566 -3.368 6.438 1.00 84.94 109 THR A CA 1
ATOM 832 C C . THR A 1 109 ? -18.032 -3.806 6.353 1.00 84.94 109 THR A C 1
ATOM 834 O O . THR A 1 109 ? -18.819 -3.520 7.256 1.00 84.94 109 THR A O 1
ATOM 837 N N . LEU A 1 110 ? -18.415 -4.566 5.320 1.00 86.88 110 LEU A N 1
ATOM 838 C CA . LEU A 1 110 ? -19.780 -5.097 5.197 1.00 86.88 110 LEU A CA 1
ATOM 839 C C . LEU A 1 110 ? -20.130 -6.089 6.316 1.00 86.88 110 LEU A C 1
ATOM 841 O O . LEU A 1 110 ? -21.261 -6.104 6.804 1.00 86.88 110 LEU A O 1
ATOM 845 N N . GLN A 1 111 ? -19.166 -6.907 6.737 1.00 83.62 111 GLN A N 1
ATOM 846 C CA . GLN A 1 111 ? -19.362 -7.931 7.767 1.00 83.62 111 GLN A CA 1
ATOM 847 C C . GLN A 1 111 ? -19.147 -7.417 9.194 1.00 83.62 111 GLN A C 1
ATOM 849 O O . GLN A 1 111 ? -19.360 -8.165 10.150 1.00 83.62 111 GLN A O 1
ATOM 854 N N . THR A 1 112 ? -18.793 -6.139 9.369 1.00 78.56 112 THR A N 1
ATOM 855 C CA . THR A 1 112 ? -18.451 -5.567 10.679 1.00 78.56 112 THR A CA 1
ATOM 856 C C . THR A 1 112 ? -19.554 -5.816 11.710 1.00 78.56 112 THR A C 1
ATOM 858 O O . THR A 1 112 ? -19.267 -6.260 12.817 1.00 78.56 112 THR A O 1
ATOM 861 N N . ARG A 1 113 ? -20.835 -5.642 11.350 1.00 73.75 113 ARG A N 1
ATOM 862 C CA . ARG A 1 113 ? -21.961 -5.897 12.272 1.00 73.75 113 ARG A CA 1
ATOM 863 C C . ARG A 1 113 ? -22.087 -7.357 12.712 1.00 73.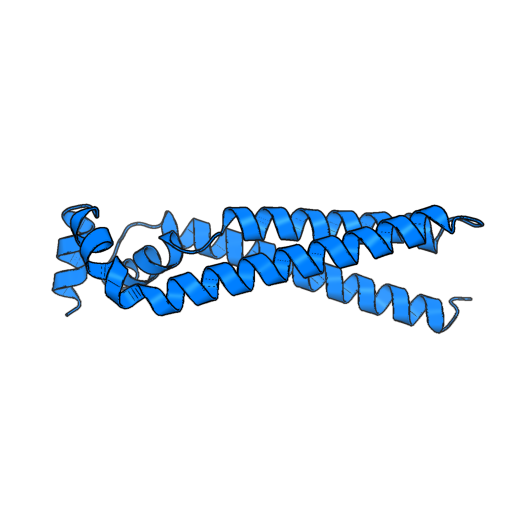75 113 ARG A C 1
ATOM 865 O O . ARG A 1 113 ? -22.474 -7.596 13.849 1.00 73.75 113 ARG A O 1
ATOM 872 N N . ALA A 1 114 ? -21.769 -8.310 11.838 1.00 78.44 114 ALA A N 1
ATOM 873 C CA . ALA A 1 114 ? -21.837 -9.736 12.153 1.00 78.44 114 ALA A CA 1
ATOM 874 C C . ALA A 1 114 ? -20.635 -10.190 13.000 1.00 78.44 114 ALA A C 1
ATOM 876 O O . ALA A 1 114 ? -20.786 -11.017 13.894 1.00 78.44 114 ALA A O 1
ATOM 877 N N . HIS A 1 115 ? -19.454 -9.616 12.758 1.00 76.00 115 HIS A N 1
ATOM 878 C CA . HIS A 1 115 ? -18.224 -9.948 13.483 1.00 76.00 115 HIS A CA 1
ATOM 879 C C . HIS A 1 115 ? -18.045 -9.192 14.803 1.00 76.00 115 HIS A C 1
ATOM 881 O O . HIS A 1 115 ? -17.326 -9.673 15.676 1.00 76.00 115 HIS A O 1
ATOM 887 N N . LEU A 1 116 ? -18.714 -8.049 14.988 1.00 73.25 116 LEU A N 1
ATOM 888 C CA . LEU A 1 116 ? -18.601 -7.227 16.198 1.00 73.25 116 LEU A CA 1
ATOM 889 C C . LEU A 1 116 ? -18.893 -8.010 17.484 1.00 73.25 116 LEU A C 1
ATOM 891 O O . LEU A 1 116 ? -18.191 -7.814 18.470 1.00 73.25 116 LEU A O 1
ATOM 895 N N . GLY A 1 117 ? -19.874 -8.919 17.477 1.00 72.88 117 GLY A N 1
ATOM 896 C CA . GLY A 1 117 ? -20.194 -9.742 18.649 1.00 72.88 117 GLY A CA 1
ATOM 897 C C . GLY A 1 117 ? -19.078 -10.725 19.025 1.00 72.88 117 GLY A C 1
ATOM 898 O O . GLY A 1 117 ? -18.722 -10.836 20.195 1.00 72.88 117 GLY A O 1
ATOM 899 N N . ALA A 1 118 ? -18.481 -11.392 18.032 1.00 77.50 118 ALA A N 1
ATOM 900 C CA . ALA A 1 118 ? -17.365 -12.317 18.241 1.00 77.50 118 ALA A CA 1
ATOM 901 C C . ALA A 1 118 ? -16.078 -11.581 18.647 1.00 77.50 118 ALA A C 1
ATOM 903 O O . ALA A 1 118 ? -15.364 -12.014 19.552 1.00 77.50 118 ALA A O 1
ATOM 904 N N . LEU A 1 119 ? -15.808 -10.433 18.020 1.00 73.94 119 LEU A N 1
ATOM 905 C CA . LEU A 1 119 ? -14.687 -9.569 18.384 1.00 73.94 119 LEU A CA 1
ATOM 906 C C . LEU A 1 119 ? -14.838 -9.052 19.812 1.00 73.94 119 LEU A C 1
ATOM 908 O O . LEU A 1 119 ? -13.906 -9.187 20.596 1.00 73.94 119 LEU A O 1
ATOM 912 N N . TRP A 1 120 ? -16.021 -8.555 20.184 1.00 72.38 120 TRP A N 1
ATOM 913 C CA . TRP A 1 120 ? -16.292 -8.099 21.546 1.00 72.38 120 TRP A CA 1
ATOM 914 C C . TRP A 1 120 ? -16.033 -9.200 22.578 1.00 72.38 120 TRP A C 1
ATOM 916 O O . TRP A 1 120 ? -15.358 -8.938 23.567 1.00 72.38 120 TRP A O 1
ATOM 926 N N . ALA A 1 121 ? -16.473 -10.437 22.319 1.00 77.25 121 ALA A N 1
ATOM 927 C CA . ALA A 1 121 ? -16.254 -11.574 23.218 1.00 77.25 121 ALA A CA 1
ATOM 928 C C . ALA A 1 121 ? -14.772 -11.974 23.386 1.00 77.25 121 ALA A C 1
ATOM 930 O O . ALA A 1 121 ? -14.429 -12.616 24.375 1.00 77.25 121 ALA A O 1
ATOM 931 N N . THR A 1 122 ? -13.904 -11.600 22.441 1.00 81.25 122 THR A N 1
ATOM 932 C CA . THR A 1 122 ? -12.471 -11.951 22.445 1.00 81.25 122 THR A CA 1
ATOM 933 C C . THR A 1 122 ? -11.586 -10.816 22.986 1.00 81.25 122 THR A C 1
ATOM 935 O O . THR A 1 122 ? -10.412 -11.025 23.286 1.00 81.25 122 THR A O 1
ATOM 938 N N . GLU A 1 123 ? -12.125 -9.601 23.110 1.00 79.69 123 GLU A N 1
ATOM 939 C CA . GLU A 1 123 ? -11.394 -8.439 23.620 1.00 79.69 123 GLU A CA 1
ATOM 940 C C . GLU A 1 123 ? -11.177 -8.485 25.139 1.00 79.69 123 GLU A C 1
ATOM 942 O O . GLU A 1 123 ? -11.909 -9.130 25.888 1.00 79.69 123 GLU A O 1
ATOM 947 N N . SER A 1 124 ? -10.158 -7.757 25.610 1.00 80.50 124 SER A N 1
ATOM 948 C CA . SER A 1 124 ? -9.820 -7.723 27.036 1.00 80.50 124 SER A CA 1
ATOM 949 C C . SER A 1 124 ? -10.949 -7.112 27.889 1.00 80.50 124 SER A C 1
ATOM 951 O O . SER A 1 124 ? -11.648 -6.210 27.412 1.00 80.50 124 SER A O 1
ATOM 953 N N . PRO A 1 125 ? -11.085 -7.499 29.175 1.00 80.44 125 PRO A N 1
ATOM 954 C CA . PRO A 1 125 ? -12.086 -6.916 30.077 1.00 80.44 125 PRO A CA 1
ATOM 955 C C . PRO A 1 125 ? -11.989 -5.385 30.196 1.00 80.44 125 PRO A C 1
ATOM 957 O O . PRO A 1 125 ? -13.000 -4.706 30.359 1.00 80.44 125 PRO A O 1
ATOM 960 N N . LEU A 1 126 ? -10.777 -4.828 30.071 1.00 79.44 126 LEU A N 1
ATOM 961 C CA . LEU A 1 126 ? -10.539 -3.381 30.051 1.00 79.44 126 LEU A CA 1
ATOM 962 C C . LEU A 1 126 ? -11.101 -2.730 28.777 1.00 79.44 126 LEU A C 1
ATOM 964 O O . LEU A 1 126 ? -11.752 -1.694 28.840 1.00 79.44 126 LEU A O 1
ATOM 968 N N . THR A 1 127 ? -10.875 -3.339 27.613 1.00 78.00 127 THR A N 1
ATOM 969 C CA . THR A 1 127 ? -11.406 -2.851 26.330 1.00 78.00 127 THR A CA 1
ATOM 970 C C . THR A 1 127 ? -12.937 -2.904 26.320 1.00 78.00 127 THR A C 1
ATOM 972 O O . THR A 1 127 ? -13.589 -1.964 25.863 1.00 78.00 127 THR A O 1
ATOM 975 N N . GLN A 1 128 ? -13.519 -3.980 26.860 1.00 80.69 128 GLN A N 1
ATOM 976 C CA . GLN A 1 128 ? -14.970 -4.147 26.972 1.00 80.69 128 GLN A CA 1
ATOM 977 C C . GLN A 1 128 ? -15.600 -3.096 27.894 1.00 80.69 128 GLN A C 1
ATOM 979 O O . GLN A 1 128 ? -16.607 -2.494 27.515 1.00 80.69 128 GLN A O 1
ATOM 984 N N . SER A 1 129 ? -15.004 -2.833 29.063 1.00 80.44 129 SER A N 1
ATOM 985 C CA . SER A 1 129 ? -15.528 -1.839 30.008 1.00 80.44 129 SER A CA 1
ATOM 986 C C . SER A 1 129 ? -15.440 -0.411 29.461 1.00 80.44 129 SER A C 1
ATOM 988 O O . SER A 1 129 ? -16.391 0.357 29.599 1.00 80.44 129 SER A O 1
ATOM 990 N N . LEU A 1 130 ? -14.357 -0.071 28.754 1.00 81.44 130 LEU A N 1
ATOM 991 C CA . LEU A 1 130 ? -14.208 1.224 28.081 1.00 81.44 130 LEU A CA 1
ATOM 992 C C . LEU A 1 130 ? -15.213 1.415 26.935 1.00 81.44 130 LEU A C 1
ATOM 994 O O . LEU A 1 130 ? -15.708 2.523 26.736 1.00 81.44 130 LEU A O 1
ATOM 998 N N . LEU A 1 131 ? -15.528 0.353 26.184 1.00 80.38 131 LEU A N 1
ATOM 999 C CA . LEU A 1 131 ? -16.571 0.390 25.153 1.00 80.38 131 LEU A CA 1
ATOM 1000 C C . LEU A 1 131 ? -17.961 0.583 25.767 1.00 80.38 131 LEU A C 1
ATOM 1002 O O . LEU A 1 131 ? -18.741 1.370 25.239 1.00 80.38 131 LEU A O 1
ATOM 1006 N N . GLN A 1 132 ? -18.254 -0.086 26.885 1.00 79.06 132 GLN A N 1
ATOM 1007 C CA . GLN A 1 132 ? -19.521 0.066 27.606 1.00 79.06 132 GLN A CA 1
ATOM 1008 C C . GLN A 1 132 ? -19.682 1.455 28.232 1.00 79.06 132 GLN A C 1
ATOM 1010 O O . GLN A 1 132 ? -20.785 1.978 28.228 1.00 79.06 132 GLN A O 1
ATOM 1015 N N . GLN A 1 133 ? -18.603 2.078 28.718 1.00 79.81 133 GLN A N 1
ATOM 1016 C CA . GLN A 1 133 ? -18.636 3.453 29.238 1.00 79.81 133 GLN A CA 1
ATOM 1017 C C . GLN A 1 133 ? -18.870 4.521 28.161 1.00 79.81 133 GLN A C 1
ATOM 1019 O O . GLN A 1 133 ? -19.203 5.656 28.494 1.00 79.81 133 GLN A O 1
ATOM 1024 N N . LYS A 1 134 ? -18.634 4.196 26.884 1.00 71.19 134 LYS A N 1
ATOM 1025 C CA . LYS A 1 134 ? -18.830 5.126 25.765 1.00 71.19 134 LYS A CA 1
ATOM 1026 C C . LYS A 1 134 ? -20.286 5.192 25.286 1.00 71.19 134 LYS A C 1
ATOM 1028 O O . LYS A 1 134 ? -20.642 6.179 24.644 1.00 71.19 134 LYS A O 1
ATOM 1033 N N . VAL A 1 135 ? -21.062 4.128 25.514 1.00 59.47 135 VAL A N 1
ATOM 1034 C CA . VAL A 1 135 ? -22.476 3.997 25.113 1.00 59.47 135 VAL A CA 1
ATOM 1035 C C . VAL A 1 135 ? -23.365 4.650 26.159 1.00 59.47 135 VAL A C 1
ATOM 1037 O O . VAL A 1 135 ? -24.280 5.389 25.739 1.00 59.47 135 VAL A O 1
#

Nearest PDB structures (foldseek):
  3ok8-assembly1_B  TM=2.535E-01  e=7.873E+00  Mus musculus

Organism: NCBI:txid574774

Solvent-accessible surface area (backbone atoms only — not comparable to full-atom values): 7393 Å² total; per-residue (Å²): 130,88,49,73,67,56,53,51,52,52,52,52,45,49,54,50,34,51,52,20,50,52,35,36,52,51,28,53,53,51,51,51,57,56,72,45,83,83,41,64,86,49,44,68,57,35,62,55,53,73,71,47,65,42,70,57,39,37,54,49,19,53,52,33,45,52,32,44,60,42,41,51,58,38,72,72,46,90,88,42,72,65,40,48,51,52,29,53,52,45,49,53,48,43,52,52,51,53,48,51,53,52,51,51,49,49,54,51,60,73,42,40,80,75,46,46,63,61,52,57,75,71,49,53,74,68,60,50,51,37,54,60,72,64,109

Mean predicted aligned error: 7.19 Å

pLDDT: mean 84.95, std 9.15, range [50.91, 97.25]

Foldseek 3Di:
DQDPVLVVVLVVLVVLLVVLVVLLVVLVVLVVLLPDDDALVSLVVNLLSVQAPSVLSNVLSVLSVVLSVLVVCVSPPPPPPPSVVVSVVSVVVSVVSVVVSVVSSVVCVVCVVVCVVVSLVVDDPVSNVSPVVND

Secondary structure (DSSP, 8-state):
---HHHHHHHHHHHHHHHHHHHHHHHHHHHHHHHHSPP-TTTHHHHHHHTTS-HHHHHHHHHHHHHHHHHHHHHHHSTT-HHHHHHHHHHHHHHHHHHHHHHHHHHHHHHHHHHHHHHHHHHS-HHHHHHHHHH-

Sequence (135 aa):
MPNKLMLVFFGTDFLFACCGGLLIGFSLMAESAMHASPTIANVAQQLLLKQCPLTGGLVNAIFVFITFLLSLPALFLPQNRGWLRAQGWLVVFCATFTLVLGVAIWFTTLQTRAHLGALWATESPLTQSLLQQKV